Protein AF-A0A656JQB3-F1 (afdb_monomer_lite)

Foldseek 3Di:
DVLVPPPPDLSVQLCVCCPVVVPVVSVVVSVVVVVVVVVVVVVVVVVVCVVVPPD

pLDDT: mean 83.12, std 13.35, range [49.12, 96.12]

Structure (mmCIF, N/CA/C/O backbone):
data_AF-A0A656JQB3-F1
#
_entry.id   AF-A0A656JQB3-F1
#
loop_
_atom_site.group_PDB
_atom_site.id
_atom_site.type_symbol
_atom_site.label_atom_id
_atom_site.label_alt_id
_atom_site.label_comp_id
_atom_site.label_asym_id
_atom_site.label_entity_id
_atom_site.label_seq_id
_atom_site.pdbx_PDB_ins_code
_atom_site.Cartn_x
_atom_site.Cartn_y
_atom_site.Cartn_z
_atom_site.occupancy
_atom_site.B_iso_or_equiv
_atom_site.auth_seq_id
_atom_site.auth_comp_id
_atom_site.auth_asym_id
_atom_site.auth_atom_id
_atom_site.pdbx_PDB_model_num
ATOM 1 N N . MET A 1 1 ? 9.946 3.263 10.149 1.00 53.91 1 MET A N 1
ATOM 2 C CA . MET A 1 1 ? 8.512 2.917 10.024 1.00 53.91 1 MET A CA 1
ATOM 3 C C . MET A 1 1 ? 7.750 4.114 9.456 1.00 53.91 1 MET A C 1
ATOM 5 O O . MET A 1 1 ? 7.295 4.952 10.219 1.00 53.91 1 MET A O 1
ATOM 9 N N . ALA A 1 2 ? 7.647 4.241 8.129 1.00 52.81 2 ALA A N 1
ATOM 10 C CA . ALA A 1 2 ? 7.064 5.432 7.491 1.00 52.81 2 ALA A CA 1
ATOM 11 C C . ALA A 1 2 ? 5.551 5.611 7.759 1.00 52.81 2 ALA A C 1
ATOM 13 O O . ALA A 1 2 ? 5.069 6.735 7.773 1.00 52.81 2 ALA A O 1
ATOM 14 N N . GLY A 1 3 ? 4.816 4.530 8.059 1.00 50.84 3 GLY A N 1
ATOM 15 C CA . GLY A 1 3 ? 3.408 4.601 8.480 1.00 50.84 3 GLY A CA 1
ATOM 16 C C . GLY A 1 3 ? 3.185 5.029 9.939 1.00 50.84 3 GLY A C 1
ATOM 17 O O . GLY A 1 3 ? 2.088 5.450 10.275 1.00 50.84 3 GLY A O 1
ATOM 18 N N . ALA A 1 4 ? 4.210 4.952 10.797 1.00 55.19 4 ALA A N 1
ATOM 19 C CA . ALA A 1 4 ? 4.120 5.348 12.208 1.00 55.19 4 ALA A CA 1
ATOM 20 C C . ALA A 1 4 ? 4.459 6.835 12.433 1.00 55.19 4 ALA A C 1
ATOM 22 O O . ALA A 1 4 ? 4.134 7.398 13.475 1.00 55.19 4 ALA A O 1
ATOM 23 N N . VAL A 1 5 ? 5.100 7.487 11.457 1.00 57.19 5 VAL A N 1
ATOM 24 C CA . VAL A 1 5 ? 5.491 8.901 11.533 1.00 57.19 5 VAL A CA 1
ATOM 25 C C . VAL A 1 5 ? 4.393 9.759 10.902 1.00 57.19 5 VAL A C 1
ATOM 27 O O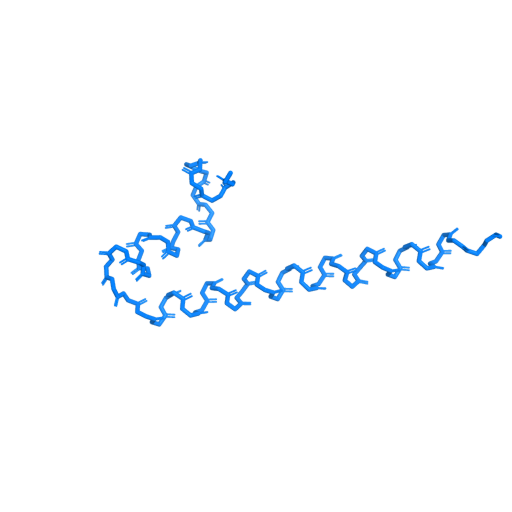 . VAL A 1 5 ? 4.567 10.279 9.810 1.00 57.19 5 VAL A O 1
ATOM 30 N N . GLY A 1 6 ? 3.232 9.837 11.562 1.00 55.47 6 GLY A N 1
ATOM 31 C CA . GLY A 1 6 ? 2.290 10.974 11.560 1.00 55.47 6 GLY A CA 1
ATOM 32 C C . GLY A 1 6 ? 1.782 11.610 10.252 1.00 55.47 6 GLY A C 1
ATOM 33 O O . GLY A 1 6 ? 1.026 12.570 10.339 1.00 55.47 6 GLY A O 1
ATOM 34 N N . ALA A 1 7 ? 2.137 11.129 9.059 1.00 65.50 7 ALA A N 1
ATOM 35 C CA . ALA A 1 7 ? 1.829 11.798 7.790 1.00 65.50 7 ALA A CA 1
ATOM 36 C C . ALA A 1 7 ? 0.386 11.571 7.283 1.00 65.50 7 ALA A C 1
ATOM 38 O O . ALA A 1 7 ? 0.045 12.026 6.196 1.00 65.50 7 ALA A O 1
ATOM 39 N N . GLY A 1 8 ? -0.464 10.858 8.036 1.00 75.19 8 GLY A N 1
ATOM 40 C CA . GLY A 1 8 ? -1.876 10.626 7.685 1.00 75.19 8 GLY A CA 1
ATOM 41 C C . GLY A 1 8 ? -2.115 9.664 6.510 1.00 75.19 8 GLY A C 1
ATOM 42 O O . GLY A 1 8 ? -3.190 9.670 5.919 1.00 75.19 8 GLY A O 1
ATOM 43 N N . GLY A 1 9 ? -1.123 8.848 6.139 1.00 82.12 9 GLY A N 1
ATOM 44 C CA . GLY A 1 9 ? -1.228 7.901 5.024 1.00 82.12 9 GLY A CA 1
ATOM 45 C C . GLY A 1 9 ? -2.048 6.638 5.330 1.00 82.12 9 GLY A C 1
ATOM 46 O O . GLY A 1 9 ? -2.480 6.396 6.455 1.00 82.12 9 GLY A O 1
ATOM 47 N N . LEU A 1 10 ? -2.185 5.763 4.327 1.00 82.06 10 LEU A N 1
ATOM 48 C CA . LEU A 1 10 ? -2.938 4.497 4.410 1.00 82.06 10 LEU A CA 1
ATOM 49 C C . LEU A 1 10 ? -2.501 3.578 5.570 1.00 82.06 10 LEU A C 1
ATOM 51 O O . LEU A 1 10 ? -3.318 2.841 6.116 1.00 82.06 10 LEU A O 1
ATOM 55 N N . GLY A 1 11 ? -1.230 3.645 5.983 1.00 82.81 11 GLY A N 1
ATOM 56 C CA . GLY A 1 11 ? -0.721 2.908 7.144 1.00 82.81 11 GLY A CA 1
ATOM 57 C C . GLY A 1 11 ? -1.231 3.431 8.495 1.00 82.81 11 GLY A C 1
ATOM 58 O O . GLY A 1 11 ? -1.444 2.636 9.405 1.00 82.81 11 GLY A O 1
ATOM 59 N N . ASP A 1 12 ? -1.489 4.737 8.623 1.00 83.75 12 ASP A N 1
ATOM 60 C CA . ASP A 1 12 ? -2.085 5.323 9.834 1.00 83.75 12 ASP A CA 1
ATOM 61 C C . ASP A 1 12 ? -3.561 4.908 9.958 1.00 83.75 12 ASP A C 1
ATOM 63 O O . ASP A 1 12 ? -4.009 4.516 11.036 1.00 83.75 12 ASP A O 1
ATOM 67 N N . LEU A 1 13 ? -4.286 4.858 8.832 1.00 82.69 13 LEU A N 1
ATOM 6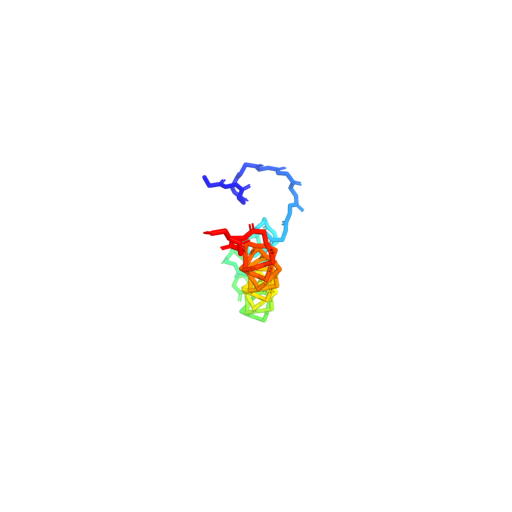8 C CA . LEU A 1 13 ? -5.636 4.287 8.748 1.00 82.69 13 LEU A CA 1
ATOM 69 C C . LEU A 1 13 ? -5.664 2.809 9.172 1.00 82.69 13 LEU A C 1
ATOM 71 O O . LEU A 1 13 ? -6.507 2.421 9.984 1.00 82.69 13 LEU A O 1
ATOM 75 N N . ALA A 1 14 ? -4.723 1.997 8.682 1.00 85.69 14 ALA A N 1
ATOM 76 C CA . ALA A 1 14 ? -4.615 0.584 9.046 1.00 85.69 14 ALA A CA 1
ATOM 77 C C . ALA A 1 14 ? -4.374 0.383 10.553 1.00 85.69 14 ALA A C 1
ATOM 79 O O . ALA A 1 14 ? -4.984 -0.491 11.171 1.00 85.69 14 ALA A O 1
ATOM 80 N N . ILE A 1 15 ? -3.524 1.212 11.170 1.00 84.31 15 ILE A N 1
ATOM 81 C CA . ILE A 1 15 ? -3.232 1.119 12.606 1.00 84.31 15 ILE A CA 1
ATOM 82 C C . ILE A 1 15 ? -4.413 1.628 13.435 1.00 84.31 15 ILE A C 1
ATOM 84 O O . ILE A 1 15 ? -4.834 0.953 14.371 1.00 84.31 15 ILE A O 1
ATOM 88 N N . ARG A 1 16 ? -4.980 2.792 13.113 1.00 83.88 16 ARG A N 1
ATOM 89 C CA . ARG A 1 16 ? -6.045 3.396 13.931 1.00 83.88 16 ARG A CA 1
ATOM 90 C C . ARG A 1 16 ? -7.385 2.689 13.804 1.00 83.88 16 ARG A C 1
ATOM 92 O O . ARG A 1 16 ? -8.086 2.523 14.797 1.00 83.88 16 ARG A O 1
ATOM 99 N N . TYR A 1 17 ? -7.771 2.297 12.597 1.00 83.69 17 TYR A N 1
ATOM 100 C CA . TYR A 1 17 ? -9.077 1.681 12.364 1.00 83.69 17 TYR A CA 1
ATOM 101 C C . TYR A 1 17 ? -8.976 0.162 12.318 1.00 83.69 17 TYR A C 1
ATOM 103 O O . TYR A 1 17 ? -9.755 -0.519 12.977 1.00 83.69 17 TYR A O 1
ATOM 111 N N . GLY A 1 18 ? -7.973 -0.373 11.625 1.00 85.19 18 GLY A N 1
ATOM 112 C CA . GLY A 1 18 ? -7.762 -1.814 11.555 1.00 85.19 18 GLY A CA 1
ATOM 113 C C . GLY A 1 18 ? -7.330 -2.411 12.893 1.00 85.19 18 GLY A C 1
ATOM 114 O O . GLY A 1 18 ? -8.024 -3.257 13.446 1.00 85.19 18 GLY A O 1
ATOM 115 N N . TYR A 1 19 ? -6.197 -1.950 13.430 1.00 83.25 19 TYR A N 1
ATOM 116 C CA . TYR A 1 19 ? -5.589 -2.552 14.621 1.00 83.25 19 TYR A CA 1
ATOM 117 C C . TYR A 1 19 ? -6.217 -2.047 15.926 1.00 83.25 19 TYR A C 1
ATOM 119 O O . TYR A 1 19 ? -6.697 -2.834 16.733 1.00 83.25 19 TYR A O 1
ATOM 127 N N . GLN A 1 20 ? -6.256 -0.728 16.137 1.00 85.38 20 GLN A N 1
ATOM 128 C CA . GLN A 1 20 ? -6.695 -0.140 17.410 1.00 85.38 20 GLN A CA 1
ATOM 129 C C . GLN A 1 20 ? -8.205 -0.261 17.643 1.00 85.38 20 GLN A C 1
ATOM 131 O O . GLN A 1 20 ? -8.635 -0.366 18.788 1.00 85.38 20 GLN A O 1
ATOM 136 N N . ARG A 1 21 ? -9.018 -0.244 16.579 1.00 87.31 21 ARG A N 1
ATOM 137 C CA . ARG A 1 21 ? -10.478 -0.431 16.665 1.00 87.31 21 ARG A CA 1
ATOM 138 C C . ARG A 1 21 ? -10.933 -1.845 16.294 1.00 87.31 21 ARG A C 1
ATOM 140 O O . ARG A 1 21 ? -12.138 -2.068 16.230 1.00 87.31 21 ARG A O 1
ATOM 147 N N . PHE A 1 22 ? -10.003 -2.774 16.051 1.00 84.31 22 PHE A N 1
ATOM 148 C CA . PHE A 1 22 ? -10.289 -4.156 15.641 1.00 84.31 22 PHE A CA 1
ATOM 149 C C . PHE A 1 22 ? -11.233 -4.271 14.426 1.00 84.31 22 PHE A C 1
ATOM 151 O O . PHE A 1 22 ? -11.995 -5.230 14.304 1.00 84.31 22 PHE A O 1
ATOM 158 N N . GLN A 1 23 ? -11.205 -3.297 13.508 1.00 87.31 23 GLN A N 1
ATOM 159 C CA . GLN A 1 23 ? -11.987 -3.367 12.272 1.00 87.31 23 GLN A CA 1
ATOM 160 C C . GLN A 1 23 ? -11.209 -4.149 11.215 1.00 87.31 23 GLN A C 1
ATOM 162 O O . GLN A 1 23 ? -10.506 -3.577 10.376 1.00 87.31 23 GLN A O 1
ATOM 167 N N . ASN A 1 24 ? -11.347 -5.474 11.261 1.00 86.25 24 ASN A N 1
ATOM 168 C CA . ASN A 1 24 ? -10.634 -6.399 10.378 1.00 86.25 24 ASN A CA 1
ATOM 169 C C . ASN A 1 24 ? -10.846 -6.097 8.885 1.00 86.25 24 ASN A C 1
ATOM 171 O O . ASN A 1 24 ? -9.908 -6.243 8.105 1.00 86.25 24 ASN A O 1
ATOM 175 N N . ASP A 1 25 ? -12.022 -5.598 8.497 1.00 90.12 25 ASP A N 1
ATOM 176 C CA . ASP A 1 25 ? -12.305 -5.202 7.112 1.00 90.12 25 ASP A CA 1
ATOM 177 C C . ASP A 1 25 ? -11.378 -4.072 6.644 1.00 90.12 25 ASP A C 1
ATOM 179 O O . ASP A 1 25 ? -10.759 -4.152 5.582 1.00 90.12 25 ASP A O 1
ATOM 183 N N . VAL A 1 26 ? -11.213 -3.033 7.469 1.00 88.44 26 VAL A N 1
ATOM 184 C CA . VAL A 1 26 ? -10.347 -1.887 7.154 1.00 88.44 26 VAL A CA 1
ATOM 185 C C . VAL A 1 26 ? -8.883 -2.310 7.132 1.00 88.44 26 VAL A C 1
ATOM 187 O O . VAL A 1 26 ? -8.137 -1.886 6.245 1.00 88.44 26 VAL A O 1
ATOM 190 N N . MET A 1 27 ? -8.473 -3.171 8.068 1.00 89.69 27 MET A N 1
ATOM 191 C CA . MET A 1 27 ? -7.133 -3.764 8.077 1.00 89.69 27 MET A CA 1
ATOM 192 C C . MET A 1 27 ? -6.850 -4.535 6.785 1.00 89.69 27 MET A C 1
ATOM 194 O O . MET A 1 27 ? -5.822 -4.309 6.149 1.00 89.69 27 MET A O 1
ATOM 198 N N . PHE A 1 28 ? -7.763 -5.413 6.373 1.00 93.38 28 PHE A N 1
ATOM 199 C CA . PHE A 1 28 ? -7.576 -6.234 5.184 1.00 93.38 28 PHE A CA 1
ATOM 200 C C . PHE A 1 28 ? -7.495 -5.381 3.914 1.00 93.38 28 PHE A C 1
ATOM 202 O O . PHE A 1 28 ? -6.548 -5.518 3.139 1.00 93.38 28 PHE A O 1
ATOM 209 N N . VAL A 1 29 ? -8.430 -4.441 3.738 1.00 93.06 29 VAL A N 1
ATOM 210 C CA . VAL A 1 29 ? -8.443 -3.539 2.576 1.00 93.06 29 VAL A CA 1
ATOM 211 C C . VAL A 1 29 ? -7.154 -2.727 2.500 1.00 93.06 29 VAL A C 1
ATOM 213 O O . VAL A 1 29 ? -6.525 -2.686 1.445 1.00 93.06 29 VAL A O 1
ATOM 216 N N . THR A 1 30 ? -6.723 -2.108 3.601 1.00 91.19 30 THR A N 1
ATOM 217 C CA . THR A 1 30 ? -5.499 -1.288 3.596 1.00 91.19 30 THR A CA 1
ATOM 218 C C . THR A 1 30 ? -4.243 -2.107 3.308 1.00 91.19 30 THR A C 1
ATOM 220 O O . THR A 1 30 ? -3.407 -1.657 2.525 1.00 91.19 30 THR A O 1
ATOM 223 N N . VAL A 1 31 ? -4.116 -3.315 3.864 1.00 91.81 31 VAL A N 1
ATOM 224 C CA . VAL A 1 31 ? -2.981 -4.210 3.579 1.00 91.81 31 VAL A CA 1
ATOM 225 C C . VAL A 1 31 ? -2.951 -4.618 2.106 1.00 91.81 31 VAL A C 1
ATOM 227 O O . VAL A 1 31 ? -1.903 -4.508 1.467 1.00 91.81 31 VAL A O 1
ATOM 230 N N . VAL A 1 32 ? -4.089 -5.035 1.546 1.00 95.38 32 VAL A N 1
ATOM 231 C CA . VAL A 1 32 ? -4.186 -5.404 0.124 1.00 95.38 32 VAL A CA 1
ATOM 232 C C . VAL A 1 32 ? -3.843 -4.213 -0.771 1.00 95.38 32 VAL A C 1
ATOM 234 O O . VAL A 1 32 ? -3.104 -4.362 -1.742 1.00 95.38 32 VAL A O 1
ATOM 237 N N . LEU A 1 33 ? -4.315 -3.016 -0.425 1.00 92.56 33 LEU A N 1
ATOM 238 C CA . LEU A 1 33 ? -4.055 -1.804 -1.200 1.00 92.56 33 LEU A CA 1
ATOM 239 C C . LEU A 1 3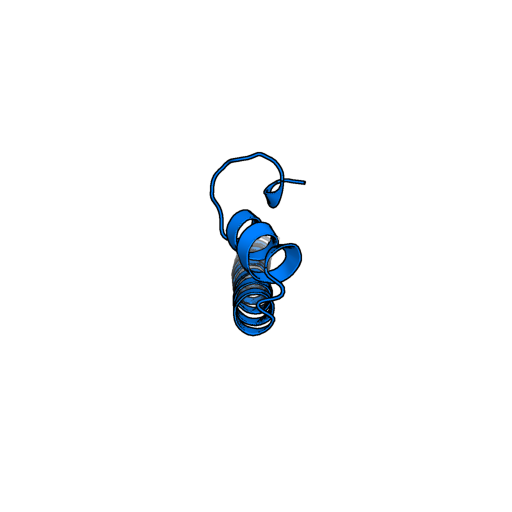3 ? -2.562 -1.442 -1.194 1.00 92.56 33 LEU A C 1
ATOM 241 O O . LEU A 1 33 ? -2.003 -1.121 -2.243 1.00 92.56 33 LEU A O 1
ATOM 245 N N . LEU A 1 34 ? -1.893 -1.564 -0.043 1.00 92.19 34 LEU A N 1
ATOM 246 C CA . LEU A 1 34 ? -0.443 -1.379 0.063 1.00 92.19 34 LEU A CA 1
ATOM 247 C C . LEU A 1 34 ? 0.331 -2.423 -0.754 1.00 92.19 34 LEU A C 1
ATOM 249 O O . LEU A 1 34 ? 1.283 -2.057 -1.442 1.00 92.19 34 LEU A O 1
ATOM 253 N N . LEU A 1 35 ? -0.088 -3.692 -0.724 1.00 94.12 35 LEU A N 1
ATOM 254 C CA . LEU A 1 35 ? 0.523 -4.751 -1.535 1.00 94.12 35 LEU A CA 1
ATOM 255 C C . LEU A 1 35 ? 0.416 -4.449 -3.031 1.00 94.12 35 LEU A C 1
ATOM 257 O O . LEU A 1 35 ? 1.422 -4.501 -3.734 1.00 94.12 35 LEU A O 1
ATOM 261 N N . VAL A 1 36 ? -0.772 -4.074 -3.510 1.00 95.75 36 VAL A N 1
ATOM 262 C CA . VAL A 1 36 ? -0.991 -3.724 -4.922 1.00 95.75 36 VAL A CA 1
ATOM 263 C C . VAL A 1 36 ? -0.131 -2.529 -5.334 1.00 95.75 36 VAL A C 1
ATOM 265 O O . VAL A 1 36 ? 0.479 -2.550 -6.401 1.00 95.75 36 VAL A O 1
ATOM 268 N N . LEU A 1 37 ? -0.032 -1.503 -4.487 1.00 93.00 37 LEU A N 1
ATOM 269 C CA . LEU A 1 37 ? 0.768 -0.312 -4.778 1.00 93.00 37 LEU A CA 1
ATOM 270 C C . LEU A 1 37 ? 2.256 -0.664 -4.918 1.00 93.00 37 LEU A C 1
ATOM 272 O O . LEU A 1 37 ? 2.900 -0.264 -5.890 1.00 93.00 37 LEU A O 1
ATOM 276 N N . VAL A 1 38 ? 2.786 -1.466 -3.991 1.00 93.75 38 VAL A N 1
ATOM 277 C CA . VAL A 1 38 ? 4.173 -1.947 -4.051 1.00 93.75 38 VAL A CA 1
ATOM 278 C C . VAL A 1 38 ? 4.398 -2.822 -5.284 1.00 93.75 38 VAL A C 1
ATOM 280 O O . VAL A 1 38 ? 5.390 -2.626 -5.982 1.00 93.75 38 VAL A O 1
ATOM 283 N N . GLN A 1 39 ? 3.467 -3.723 -5.602 1.00 95.19 39 GLN A N 1
ATOM 284 C CA . GLN A 1 39 ? 3.545 -4.592 -6.778 1.00 95.19 39 GLN A CA 1
ATOM 285 C C . GLN A 1 39 ? 3.612 -3.779 -8.078 1.00 95.19 39 GLN A C 1
ATOM 287 O O . GLN A 1 39 ? 4.417 -4.082 -8.960 1.00 95.19 39 GLN A O 1
ATOM 292 N N . ILE A 1 40 ? 2.786 -2.736 -8.203 1.00 96.12 40 ILE A N 1
ATOM 293 C CA . ILE A 1 40 ? 2.793 -1.836 -9.362 1.00 96.12 40 ILE A CA 1
ATOM 294 C C . ILE A 1 40 ? 4.147 -1.136 -9.463 1.00 96.12 40 ILE A C 1
ATOM 296 O O . ILE A 1 40 ? 4.750 -1.127 -10.535 1.00 96.12 40 ILE A O 1
ATOM 300 N N . LEU A 1 41 ? 4.647 -0.593 -8.352 1.00 95.19 41 LEU A N 1
ATOM 301 C CA . LEU A 1 41 ? 5.922 0.118 -8.326 1.00 95.19 41 LEU A CA 1
ATOM 302 C C . LEU A 1 41 ? 7.096 -0.803 -8.688 1.00 95.19 41 LEU A C 1
ATOM 304 O O . LEU A 1 41 ? 7.936 -0.408 -9.493 1.00 95.19 41 LEU A O 1
ATOM 308 N N . GLN A 1 42 ? 7.120 -2.033 -8.169 1.00 93.81 42 GLN A N 1
ATOM 309 C CA . GLN A 1 42 ? 8.107 -3.054 -8.536 1.00 93.81 42 GLN A CA 1
ATOM 310 C C . GLN A 1 42 ? 8.012 -3.404 -10.018 1.00 93.81 42 GLN A C 1
ATOM 312 O O . GLN A 1 42 ? 9.001 -3.309 -10.729 1.00 93.81 42 GLN A O 1
ATOM 317 N N . THR A 1 43 ? 6.809 -3.693 -10.519 1.00 94.56 43 THR A N 1
ATOM 318 C CA . THR A 1 43 ? 6.608 -4.057 -11.930 1.00 94.56 43 THR A CA 1
ATOM 319 C C . THR A 1 43 ? 7.053 -2.935 -12.872 1.00 94.56 43 THR A C 1
ATOM 321 O O . THR A 1 43 ? 7.624 -3.197 -13.931 1.00 94.56 43 THR A O 1
ATOM 324 N N . ILE A 1 44 ? 6.794 -1.675 -12.511 1.00 94.94 44 ILE A N 1
ATOM 325 C CA . ILE A 1 44 ? 7.256 -0.512 -13.277 1.00 94.94 44 ILE A CA 1
ATOM 326 C C . ILE A 1 44 ?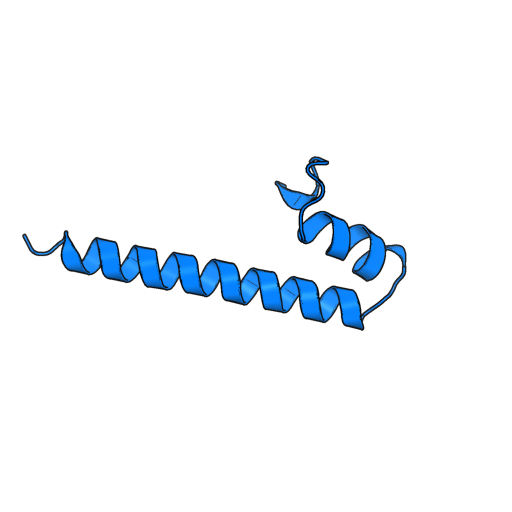 8.778 -0.393 -13.194 1.00 94.94 44 ILE A C 1
ATOM 328 O O . ILE A 1 44 ? 9.417 -0.223 -14.229 1.00 94.94 44 ILE A O 1
ATOM 332 N N . GLY A 1 45 ? 9.352 -0.499 -11.994 1.00 93.00 45 GLY A N 1
ATOM 333 C CA . GLY A 1 45 ? 10.797 -0.440 -11.779 1.00 93.00 45 GLY A CA 1
ATOM 334 C C . GLY A 1 45 ? 11.540 -1.509 -12.575 1.00 93.00 45 GLY A C 1
ATOM 335 O O . GLY A 1 45 ? 12.462 -1.186 -13.319 1.00 93.00 45 GLY A O 1
ATOM 336 N N . ASP A 1 46 ? 11.073 -2.752 -12.509 1.00 92.56 46 ASP A N 1
ATOM 337 C CA . ASP A 1 46 ? 11.656 -3.890 -13.219 1.00 92.56 46 ASP A CA 1
ATOM 338 C C . ASP A 1 46 ? 11.559 -3.715 -14.736 1.00 92.56 46 ASP A C 1
ATOM 340 O O . ASP A 1 46 ? 12.530 -3.957 -15.454 1.00 92.56 46 ASP A O 1
ATOM 344 N N . ARG A 1 47 ? 10.418 -3.230 -15.248 1.00 89.94 47 ARG A N 1
ATOM 345 C CA . ARG A 1 47 ? 10.273 -2.920 -16.681 1.00 89.94 47 ARG A CA 1
ATOM 346 C C . ARG A 1 47 ? 11.181 -1.781 -17.126 1.00 89.94 47 ARG A C 1
ATOM 348 O O . ARG A 1 47 ? 11.725 -1.843 -18.226 1.00 89.94 47 ARG A O 1
ATOM 355 N N . LEU A 1 48 ? 11.341 -0.756 -16.294 1.00 89.50 48 LEU A N 1
ATOM 356 C CA . LEU A 1 48 ? 12.211 0.377 -16.588 1.00 89.50 48 LEU A CA 1
ATOM 357 C C . LEU A 1 48 ? 13.674 -0.079 -16.637 1.00 89.50 48 LEU A C 1
ATOM 359 O O . LEU A 1 48 ? 14.375 0.211 -17.602 1.00 89.50 48 LEU A O 1
ATOM 363 N N . VAL A 1 49 ? 14.110 -0.867 -15.652 1.00 91.81 49 VAL A N 1
ATOM 364 C CA . VAL A 1 49 ? 15.454 -1.458 -15.620 1.00 91.81 49 VAL A CA 1
ATOM 365 C C . VAL A 1 49 ? 15.671 -2.372 -16.821 1.00 91.81 49 VAL A C 1
ATOM 367 O O . VAL A 1 49 ? 16.679 -2.232 -17.502 1.00 91.81 49 VAL A O 1
ATOM 370 N N . ALA A 1 50 ? 14.725 -3.252 -17.152 1.00 86.94 50 ALA A N 1
ATOM 371 C CA . ALA A 1 50 ? 14.842 -4.121 -18.323 1.00 86.94 50 ALA A CA 1
ATOM 372 C C . ALA A 1 50 ? 14.985 -3.332 -19.639 1.00 86.94 50 ALA A C 1
ATOM 374 O O . ALA A 1 50 ? 15.716 -3.763 -20.532 1.00 86.94 50 ALA A O 1
ATOM 375 N N . HIS A 1 51 ? 14.330 -2.171 -19.747 1.00 82.62 51 HI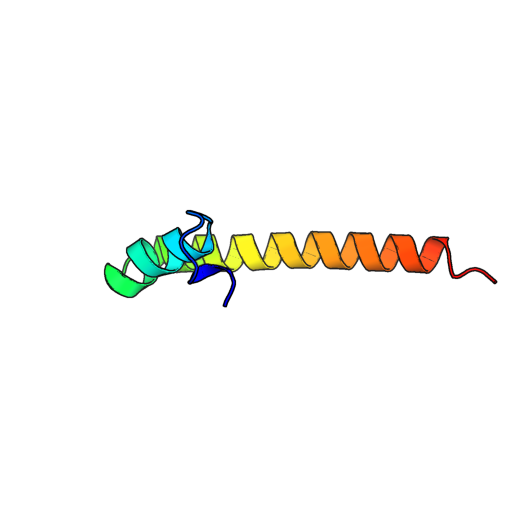S A N 1
ATOM 376 C CA . HIS A 1 51 ? 14.441 -1.291 -20.910 1.00 82.62 51 HIS A CA 1
ATOM 377 C C . HIS A 1 51 ? 15.814 -0.606 -21.012 1.00 82.62 51 HIS A C 1
ATOM 379 O O . HIS A 1 51 ? 16.359 -0.494 -22.107 1.00 82.62 51 HIS A O 1
ATOM 385 N N . PHE A 1 52 ? 16.396 -0.171 -19.889 1.00 82.19 52 PHE A N 1
ATOM 386 C CA . PHE A 1 52 ? 17.689 0.529 -19.882 1.00 82.19 52 PHE A CA 1
ATOM 387 C C . PHE A 1 52 ? 18.912 -0.398 -19.791 1.00 82.19 52 PHE A C 1
ATOM 389 O O . PHE A 1 52 ? 19.995 -0.008 -20.219 1.00 82.19 52 PHE A O 1
ATOM 396 N N . THR A 1 53 ? 18.755 -1.626 -19.290 1.00 75.62 53 THR A N 1
ATOM 397 C CA . THR A 1 53 ? 19.841 -2.611 -19.114 1.00 75.62 53 THR A CA 1
ATOM 398 C C . THR A 1 53 ? 20.110 -3.444 -20.381 1.00 75.62 53 THR A C 1
ATOM 400 O O . THR A 1 53 ? 20.833 -4.431 -20.343 1.00 75.62 53 THR A O 1
ATOM 403 N N . HIS A 1 54 ? 19.600 -3.041 -21.550 1.00 57.91 54 HIS A N 1
ATOM 404 C CA . HIS A 1 54 ? 20.142 -3.509 -22.834 1.00 57.91 54 HIS A CA 1
ATOM 405 C C . HIS A 1 54 ? 21.461 -2.773 -2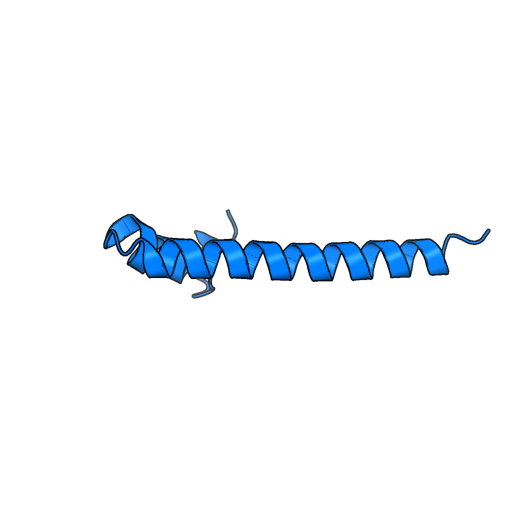3.156 1.00 57.91 54 HIS A C 1
ATOM 407 O O . HIS A 1 54 ? 21.489 -1.852 -23.974 1.00 57.91 54 HIS A O 1
ATOM 413 N N . ARG A 1 55 ? 22.552 -3.177 -22.496 1.00 49.12 55 ARG A N 1
ATOM 414 C CA . ARG A 1 55 ? 23.943 -2.991 -22.941 1.00 49.12 55 ARG A CA 1
ATOM 415 C C . ARG A 1 55 ? 24.781 -4.195 -22.550 1.00 49.12 55 ARG A C 1
ATOM 417 O O . ARG A 1 55 ? 24.715 -4.576 -21.363 1.00 49.12 55 ARG A O 1
#

InterPro domains:
  IPR035906 MetI-like superfamily [G3DSA:1.10.3720.10] (1-53)
  IPR051322 Amino Acid ABC Transporter Permease [PTHR30450] (1-55)

Radius of gyration: 15.49 Å; chains: 1; bounding box: 36×18×40 Å

Secondary structure (DSSP, 8-state):
-TTTSSS--HHHHIIIIIITT--HHHHHHHHHHHHHHHHHHHHHHHHHHHHH---

Sequence (55 aa):
MAGAVGAGGLGDLAIRYGYQRFQNDVMFVTVVLLLVLVQILQTIGDRLVAHFTHR

Organism: NCBI:txid1194405